Protein AF-A0A7V3STE2-F1 (afdb_monomer)

Foldseek 3Di:
DPDDFDDFFDDPDDDDDPQPLQRVLVVQVVQQQTATDPPGVCVVQVNGGNDNRVCSVPVDPPCVVSVVCVVVVSGDNDDDDDDD

Radius of gyration: 14.64 Å; Cα contacts (8 Å, |Δi|>4): 90; chains: 1; bounding box: 27×29×41 Å

Sequence (84 aa):
MPVADVPVIQDIGILISDDIVSIEQASIDLLLRSHPLPQSATDEKDINKGDDILFKLSLKPYWLQVEEAERLGLGSRQYKIIEV

Mean predicted aligned error: 3.69 Å

Secondary structure (DSSP, 8-state):
--PPPPPSS--------S-HHHHHHHHHHHHHHSPPPTTSHHHHTT--TTS-HHHHHH---TTHHHHHHHHTTS--S-------

Solvent-accessible surface area (backbone atoms only — not comparable to full-atom values): 5354 Å² total; per-residue (Å²): 127,94,70,81,75,65,65,46,59,73,91,88,77,86,88,87,68,95,40,68,24,21,47,53,45,52,51,50,57,51,56,46,69,40,54,56,28,80,92,18,72,30,60,82,66,73,50,50,76,71,43,54,62,67,39,74,71,66,74,47,77,68,64,53,60,49,55,50,38,33,74,72,65,67,35,43,71,74,74,80,93,78,89,131

pLDDT: mean 93.84, std 8.49, range [44.47, 98.62]

Structure (mmCIF, N/CA/C/O backbone):
data_AF-A0A7V3STE2-F1
#
_entry.id   AF-A0A7V3STE2-F1
#
loop_
_atom_site.group_PDB
_atom_site.id
_atom_site.type_symbol
_atom_site.label_atom_id
_atom_site.label_alt_id
_atom_site.label_comp_id
_atom_site.label_asym_id
_atom_site.label_entity_id
_atom_site.label_seq_id
_atom_site.pdbx_PDB_ins_code
_atom_site.Cartn_x
_atom_site.Cartn_y
_atom_site.Cartn_z
_atom_site.occupancy
_atom_site.B_iso_or_equiv
_atom_site.auth_seq_id
_atom_site.auth_comp_id
_atom_site.auth_asym_id
_atom_site.auth_atom_id
_atom_site.pdbx_PDB_model_num
ATOM 1 N N . MET A 1 1 ? -8.001 -11.812 -28.884 1.00 44.47 1 MET A N 1
ATOM 2 C CA . MET A 1 1 ? -8.405 -11.994 -27.472 1.00 44.47 1 MET A CA 1
ATOM 3 C C . MET A 1 1 ? -7.879 -10.809 -26.690 1.00 44.47 1 MET A C 1
ATOM 5 O O . MET A 1 1 ? -6.746 -10.438 -26.972 1.00 44.47 1 MET A O 1
ATOM 9 N N . PRO A 1 2 ? -8.636 -10.205 -25.760 1.00 54.06 2 PRO A N 1
ATOM 10 C CA . PRO A 1 2 ? -8.012 -9.357 -24.754 1.00 54.06 2 PRO A CA 1
ATOM 11 C C . PRO A 1 2 ? -7.094 -10.272 -23.935 1.00 54.06 2 PRO A C 1
ATOM 13 O O . PRO A 1 2 ? -7.558 -11.221 -23.307 1.00 54.06 2 PRO A O 1
ATOM 16 N N . VAL A 1 3 ? -5.787 -10.084 -24.077 1.00 69.69 3 VAL A N 1
ATOM 17 C CA . VAL A 1 3 ? -4.783 -10.820 -23.307 1.00 69.69 3 VAL A CA 1
ATOM 18 C C . VAL A 1 3 ? -4.556 -10.003 -22.042 1.00 69.69 3 VAL A C 1
ATOM 20 O O . VAL A 1 3 ? -4.396 -8.786 -22.133 1.00 69.69 3 VAL A O 1
ATOM 23 N N . ALA A 1 4 ? -4.631 -10.644 -20.876 1.00 72.62 4 ALA A N 1
ATOM 24 C CA . ALA A 1 4 ? -4.229 -9.996 -19.636 1.00 72.62 4 ALA A CA 1
ATOM 25 C C . ALA A 1 4 ? -2.743 -9.645 -19.746 1.00 72.62 4 ALA A C 1
ATOM 27 O O . ALA A 1 4 ? -1.956 -10.463 -20.225 1.00 72.62 4 ALA A O 1
ATOM 28 N N . ASP A 1 5 ? -2.388 -8.427 -19.357 1.00 79.81 5 ASP A N 1
ATOM 29 C CA . ASP A 1 5 ? -0.999 -7.987 -19.395 1.00 79.81 5 ASP A CA 1
ATOM 30 C C . ASP A 1 5 ? -0.133 -8.826 -18.439 1.00 79.81 5 ASP A C 1
ATOM 32 O O . ASP A 1 5 ? -0.647 -9.509 -17.544 1.00 79.81 5 ASP A O 1
ATOM 36 N N . VAL A 1 6 ? 1.184 -8.786 -18.627 1.00 89.88 6 VAL A N 1
ATOM 37 C CA . VAL A 1 6 ? 2.118 -9.502 -17.752 1.00 89.88 6 VAL A CA 1
ATOM 38 C C . VAL A 1 6 ? 2.087 -8.862 -16.355 1.00 89.88 6 VAL A C 1
ATOM 40 O O . VAL A 1 6 ? 2.234 -7.642 -16.245 1.00 89.88 6 VAL A O 1
ATOM 43 N N . PRO A 1 7 ? 1.915 -9.643 -15.270 1.00 92.44 7 PRO A N 1
ATOM 44 C CA . PRO A 1 7 ? 1.974 -9.114 -13.912 1.00 92.44 7 PRO A CA 1
ATOM 45 C C . PRO A 1 7 ? 3.296 -8.394 -13.628 1.00 92.44 7 PRO A C 1
ATOM 47 O O . PRO A 1 7 ? 4.363 -8.865 -14.012 1.00 92.44 7 PRO A O 1
ATOM 50 N N . VAL A 1 8 ? 3.221 -7.277 -12.903 1.00 95.00 8 VAL A N 1
ATOM 51 C CA . VAL A 1 8 ? 4.386 -6.436 -12.564 1.00 95.00 8 VAL A CA 1
ATOM 52 C C . VAL A 1 8 ? 4.895 -6.644 -11.134 1.00 95.00 8 VAL A C 1
ATOM 54 O O . VAL A 1 8 ? 6.003 -6.225 -10.811 1.00 95.00 8 VAL A O 1
ATOM 57 N N . ILE A 1 9 ? 4.101 -7.295 -10.276 1.00 94.69 9 ILE A N 1
ATOM 58 C CA . ILE A 1 9 ? 4.407 -7.620 -8.873 1.00 94.69 9 ILE A CA 1
ATOM 59 C C . ILE A 1 9 ? 3.882 -9.038 -8.590 1.00 94.69 9 ILE A C 1
ATOM 61 O O . ILE A 1 9 ? 2.877 -9.449 -9.174 1.00 94.69 9 ILE A O 1
ATOM 65 N N . GLN A 1 10 ? 4.573 -9.800 -7.737 1.00 94.25 10 GLN A N 1
ATOM 66 C CA . GLN A 1 10 ? 4.095 -11.109 -7.268 1.00 94.25 10 GLN A CA 1
ATOM 67 C C . GLN A 1 10 ? 2.929 -10.975 -6.289 1.00 94.25 10 GLN A C 1
ATOM 69 O O . GLN A 1 10 ? 2.758 -9.944 -5.649 1.00 94.25 10 GLN A O 1
ATOM 74 N N . ASP A 1 11 ? 2.152 -12.044 -6.143 1.00 95.31 11 ASP A N 1
ATOM 75 C CA . ASP A 1 11 ? 1.174 -12.128 -5.061 1.00 95.31 11 ASP A CA 1
ATOM 76 C C . ASP A 1 11 ? 1.879 -12.049 -3.690 1.00 95.31 11 ASP A C 1
ATOM 78 O O . ASP A 1 11 ? 2.893 -12.713 -3.467 1.00 95.31 11 ASP A O 1
ATOM 82 N N . ILE A 1 12 ? 1.352 -11.213 -2.792 1.00 94.31 12 ILE A N 1
ATOM 83 C CA . ILE A 1 12 ? 1.899 -10.943 -1.450 1.00 94.31 12 ILE A CA 1
ATOM 84 C C . ILE A 1 12 ? 1.044 -11.629 -0.366 1.00 94.31 12 ILE A C 1
ATOM 86 O O . ILE A 1 12 ? 1.491 -11.788 0.770 1.00 94.31 12 ILE A O 1
ATOM 90 N N . GLY A 1 13 ? -0.169 -12.078 -0.710 1.00 94.56 13 GLY A N 1
ATOM 91 C CA . GLY A 1 13 ? -1.133 -12.662 0.218 1.00 94.56 13 GLY A CA 1
ATOM 92 C C . GLY A 1 13 ? -2.342 -11.764 0.486 1.00 94.56 13 GLY A C 1
ATOM 93 O O . GLY A 1 13 ? -2.651 -10.845 -0.271 1.00 94.56 13 GLY A O 1
ATOM 94 N N . ILE A 1 14 ? -3.061 -12.063 1.570 1.00 96.06 14 ILE A N 1
ATOM 95 C CA . ILE A 1 14 ? -4.349 -11.441 1.903 1.00 96.06 14 ILE A CA 1
ATOM 96 C C . ILE A 1 14 ? -4.219 -10.684 3.222 1.00 96.06 14 ILE A C 1
ATOM 98 O O . ILE A 1 14 ? -3.767 -11.242 4.220 1.00 96.06 14 ILE A O 1
ATOM 102 N N . LEU A 1 15 ? -4.669 -9.431 3.233 1.00 97.19 15 LEU A N 1
ATOM 103 C CA . LEU A 1 15 ? -4.834 -8.642 4.447 1.00 97.19 15 LEU A CA 1
ATOM 104 C C . LEU A 1 15 ? -6.319 -8.530 4.807 1.00 97.19 15 LEU A C 1
ATOM 106 O O . LEU A 1 15 ? -7.181 -8.507 3.929 1.00 97.19 15 LEU A O 1
ATOM 110 N N . ILE A 1 16 ? -6.614 -8.429 6.103 1.00 97.00 16 ILE A N 1
ATOM 111 C CA . ILE A 1 16 ? -7.972 -8.236 6.624 1.00 97.00 16 ILE A CA 1
ATOM 112 C C . ILE A 1 16 ? -7.927 -7.167 7.722 1.00 97.00 16 ILE A C 1
ATOM 114 O O . ILE A 1 16 ? -7.053 -7.203 8.586 1.00 97.00 16 ILE A O 1
ATOM 118 N N . SER A 1 17 ? -8.866 -6.221 7.686 1.00 97.69 17 SER A N 1
ATOM 119 C CA . SER A 1 17 ? -9.103 -5.220 8.734 1.00 97.69 17 SER A CA 1
ATOM 120 C C . SER A 1 17 ? -10.541 -4.710 8.643 1.00 97.69 17 SER A C 1
ATOM 122 O O . SER A 1 17 ? -11.127 -4.714 7.560 1.00 97.69 17 SER A O 1
ATOM 124 N N . ASP A 1 18 ? -11.073 -4.222 9.762 1.00 97.94 18 ASP A N 1
ATOM 125 C CA . ASP A 1 18 ? -1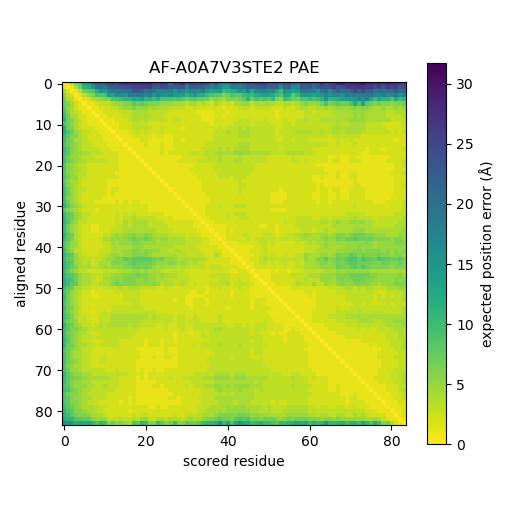2.360 -3.518 9.816 1.00 97.94 18 ASP A CA 1
ATOM 126 C C . ASP A 1 18 ? -12.218 -2.007 9.524 1.00 97.94 18 ASP A C 1
ATOM 128 O O . ASP A 1 18 ? -13.217 -1.320 9.314 1.00 97.94 18 ASP A O 1
ATOM 132 N N . ASP A 1 19 ? -10.986 -1.476 9.501 1.00 98.38 19 ASP A N 1
ATOM 133 C CA . ASP A 1 19 ? -10.687 -0.080 9.147 1.00 98.38 19 ASP A CA 1
ATOM 134 C C . ASP A 1 19 ? -10.138 0.003 7.712 1.00 98.38 19 ASP A C 1
ATOM 136 O O . ASP A 1 19 ? -9.037 -0.474 7.410 1.00 98.38 19 ASP A O 1
ATOM 140 N N . ILE A 1 20 ? -10.917 0.651 6.839 1.00 97.75 20 ILE A N 1
ATOM 141 C CA . ILE A 1 20 ? -10.660 0.772 5.398 1.00 97.75 20 ILE A CA 1
ATOM 142 C C . ILE A 1 20 ? -9.413 1.599 5.058 1.00 97.75 20 ILE A C 1
ATOM 144 O O . ILE A 1 20 ? -8.777 1.367 4.035 1.00 97.75 20 ILE A O 1
ATOM 148 N N . VAL A 1 21 ? -9.030 2.557 5.899 1.00 98.62 21 VAL A N 1
ATOM 149 C CA . VAL A 1 21 ? -7.838 3.381 5.658 1.00 98.62 21 VAL A CA 1
ATOM 150 C C . VAL A 1 21 ? -6.591 2.607 6.074 1.00 98.62 21 VAL A C 1
ATOM 152 O O . VAL A 1 21 ? -5.593 2.600 5.351 1.00 98.62 21 VAL A O 1
ATOM 155 N N . SER A 1 22 ? -6.664 1.899 7.202 1.00 98.56 22 SER A N 1
ATOM 156 C CA . SER A 1 22 ? -5.548 1.118 7.738 1.00 98.56 22 SER A CA 1
ATOM 157 C C . SER A 1 22 ? -5.131 -0.016 6.796 1.00 98.56 22 SER A C 1
ATOM 159 O O . SER A 1 22 ? -3.937 -0.247 6.595 1.00 98.56 22 SER A O 1
ATOM 161 N N . ILE A 1 23 ? -6.107 -0.694 6.178 1.00 98.19 23 ILE A N 1
ATOM 162 C CA . ILE A 1 23 ? -5.870 -1.831 5.283 1.00 98.19 23 ILE A CA 1
ATOM 163 C C . ILE A 1 23 ? -5.254 -1.399 3.957 1.00 98.19 23 ILE A C 1
ATOM 165 O O . ILE A 1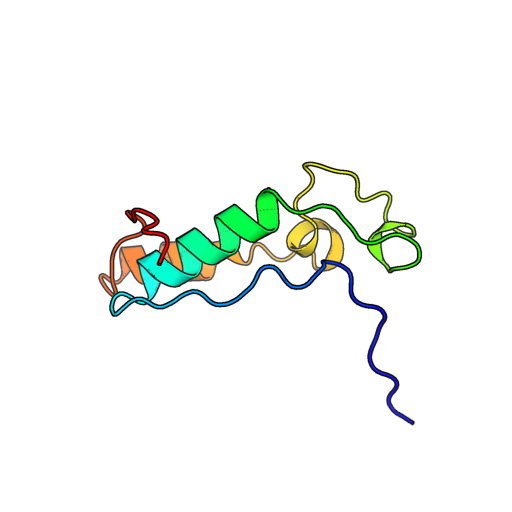 23 ? -4.323 -2.042 3.468 1.00 98.19 23 ILE A O 1
ATOM 169 N N . GLU A 1 24 ? -5.721 -0.280 3.405 1.00 97.81 24 GLU A N 1
ATOM 170 C CA . GLU A 1 24 ? -5.162 0.293 2.184 1.00 97.81 24 GLU A CA 1
ATOM 171 C C . GLU A 1 24 ? -3.748 0.813 2.443 1.00 97.81 24 GLU A C 1
ATOM 173 O O . GLU A 1 24 ? -2.838 0.513 1.672 1.00 97.81 24 GLU A O 1
ATOM 178 N N . GLN A 1 25 ? -3.511 1.502 3.566 1.00 98.44 25 GLN A N 1
ATOM 179 C CA . GLN A 1 25 ? -2.161 1.941 3.926 1.00 98.44 25 GLN A CA 1
ATOM 180 C C . GLN A 1 25 ? -1.196 0.755 4.086 1.00 98.44 25 GLN A C 1
ATOM 182 O O . GLN A 1 25 ? -0.084 0.800 3.559 1.00 98.44 25 GLN A O 1
ATOM 187 N N . ALA A 1 26 ? -1.618 -0.320 4.758 1.00 98.06 26 ALA A N 1
ATOM 188 C CA . ALA A 1 26 ? -0.814 -1.533 4.887 1.00 98.06 26 ALA A CA 1
ATOM 189 C C . ALA A 1 26 ? -0.517 -2.180 3.522 1.00 98.06 26 ALA A C 1
ATOM 191 O O . ALA A 1 26 ? 0.615 -2.593 3.269 1.00 98.06 26 ALA A O 1
ATOM 192 N N . SER A 1 27 ? -1.504 -2.219 2.623 1.00 97.12 27 SER A N 1
ATOM 193 C CA . SER A 1 27 ? -1.349 -2.754 1.264 1.00 97.12 27 SER A CA 1
ATOM 194 C C . SER A 1 27 ? -0.325 -1.956 0.453 1.00 97.12 27 SER A C 1
ATOM 196 O O . SER A 1 27 ? 0.556 -2.540 -0.178 1.00 97.12 27 SER A O 1
ATOM 198 N N . ILE A 1 28 ? -0.381 -0.621 0.521 1.00 97.12 28 ILE A N 1
ATOM 199 C CA . ILE A 1 28 ? 0.594 0.270 -0.126 1.00 97.12 28 ILE A CA 1
ATOM 200 C C . ILE A 1 28 ? 2.005 0.022 0.416 1.00 97.12 28 ILE A C 1
ATOM 202 O O . ILE A 1 28 ? 2.949 -0.117 -0.361 1.00 97.12 28 ILE A O 1
ATOM 206 N N . ASP A 1 29 ? 2.163 -0.095 1.734 1.00 97.25 29 ASP A N 1
ATOM 207 C CA . ASP A 1 29 ? 3.475 -0.320 2.344 1.00 97.25 29 ASP A CA 1
ATOM 208 C C . ASP A 1 29 ? 4.089 -1.672 1.940 1.00 97.25 29 ASP A C 1
ATOM 210 O O . ASP A 1 29 ? 5.310 -1.777 1.798 1.00 97.25 29 ASP A O 1
ATOM 214 N N . LEU A 1 30 ? 3.266 -2.705 1.727 1.00 96.50 30 LEU A N 1
ATOM 215 C CA . LEU A 1 30 ? 3.717 -3.992 1.188 1.00 96.50 30 LEU A CA 1
ATOM 216 C C . LEU A 1 30 ? 4.100 -3.894 -0.296 1.00 96.50 30 LEU A C 1
ATOM 218 O O . LEU A 1 30 ? 5.140 -4.427 -0.697 1.00 96.50 30 LEU A O 1
ATOM 222 N N . LEU A 1 31 ? 3.318 -3.172 -1.104 1.00 95.00 31 LEU A N 1
ATOM 223 C CA . LEU A 1 31 ? 3.621 -2.926 -2.519 1.00 95.00 31 LEU A CA 1
ATOM 224 C C . LEU A 1 31 ? 4.957 -2.194 -2.687 1.00 95.00 31 LEU A C 1
ATOM 226 O O . LEU A 1 31 ? 5.793 -2.620 -3.479 1.00 95.00 31 LEU A O 1
ATOM 230 N N . LEU A 1 32 ? 5.208 -1.154 -1.889 1.00 96.00 32 LEU A N 1
ATOM 231 C CA . LEU A 1 32 ? 6.458 -0.382 -1.917 1.00 96.00 32 LEU A CA 1
ATOM 232 C C . LEU A 1 32 ? 7.694 -1.200 -1.504 1.00 96.00 32 LEU A C 1
ATOM 234 O O . LEU A 1 32 ? 8.819 -0.860 -1.869 1.00 96.00 32 LEU A O 1
ATOM 238 N N . ARG A 1 33 ? 7.509 -2.283 -0.739 1.00 95.38 33 ARG A N 1
ATOM 239 C CA . ARG A 1 33 ? 8.585 -3.215 -0.354 1.00 95.38 33 ARG A CA 1
ATOM 240 C C . ARG A 1 33 ? 8.797 -4.342 -1.362 1.00 95.38 33 ARG A C 1
ATOM 242 O O . ARG A 1 33 ? 9.768 -5.089 -1.225 1.00 95.38 33 ARG A O 1
ATOM 249 N N . SER A 1 34 ? 7.899 -4.481 -2.333 1.00 95.00 34 SER A N 1
ATOM 250 C CA . SER A 1 34 ? 7.924 -5.566 -3.307 1.00 95.00 34 SER A CA 1
ATOM 251 C C . SER A 1 34 ? 8.973 -5.345 -4.390 1.00 95.00 34 SER A C 1
ATOM 253 O O . SER A 1 34 ? 9.460 -4.236 -4.622 1.00 95.00 34 SER A O 1
ATOM 255 N N . HIS A 1 35 ? 9.333 -6.430 -5.070 1.00 95.38 35 HIS A N 1
ATOM 256 C CA . HIS A 1 35 ? 10.250 -6.384 -6.200 1.00 95.38 35 HIS A CA 1
ATOM 257 C C . HIS A 1 35 ? 9.473 -6.342 -7.517 1.00 95.38 35 HIS A C 1
ATOM 259 O O . HIS A 1 35 ? 8.481 -7.066 -7.647 1.00 95.38 35 HIS A O 1
ATOM 265 N N . PRO A 1 36 ? 9.932 -5.548 -8.501 1.00 96.12 36 PRO A N 1
ATOM 266 C CA .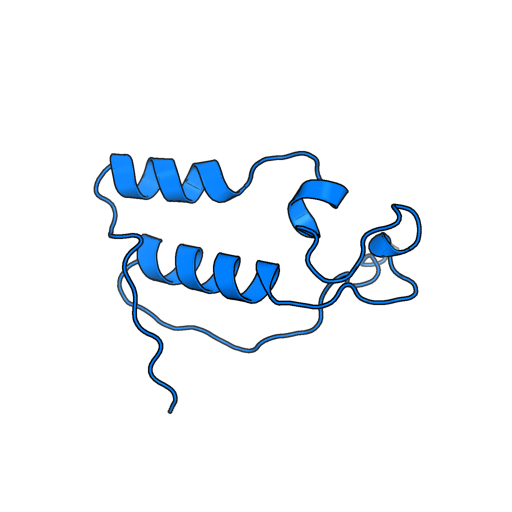 PRO A 1 36 ? 9.370 -5.587 -9.843 1.00 96.12 36 PRO A CA 1
ATOM 267 C C . PRO A 1 36 ? 9.591 -6.963 -10.468 1.00 96.12 36 PRO A C 1
ATOM 269 O O . PRO A 1 36 ? 10.636 -7.591 -10.269 1.00 96.12 36 PRO A O 1
ATOM 272 N N . LEU A 1 37 ? 8.599 -7.433 -11.220 1.00 94.75 37 LEU A N 1
ATOM 273 C CA . LEU A 1 37 ? 8.696 -8.693 -11.938 1.00 94.75 37 LEU A CA 1
ATOM 274 C C . LEU A 1 37 ? 9.456 -8.535 -13.255 1.00 94.75 37 LEU A C 1
ATOM 276 O O . LEU A 1 37 ? 9.040 -7.731 -14.089 1.00 94.75 37 LEU A O 1
ATOM 280 N N . PRO A 1 38 ? 10.520 -9.327 -13.486 1.00 91.06 38 PRO A N 1
ATOM 281 C CA . PRO A 1 38 ? 11.242 -9.281 -14.749 1.00 91.06 38 PRO A CA 1
ATOM 282 C C . PRO A 1 38 ? 10.333 -9.721 -15.897 1.00 91.06 38 PRO A C 1
ATOM 284 O O . PRO A 1 38 ? 9.365 -10.457 -15.694 1.00 91.06 38 PRO A O 1
ATOM 287 N N . GLN A 1 39 ? 10.683 -9.317 -17.115 1.00 91.12 39 GLN A N 1
ATOM 288 C CA . GLN A 1 39 ? 9.931 -9.620 -18.337 1.00 91.12 39 GLN A CA 1
ATOM 289 C C . GLN A 1 39 ? 8.496 -9.067 -18.326 1.00 91.12 39 GLN A C 1
ATOM 291 O O . GLN A 1 39 ? 7.620 -9.587 -19.017 1.00 91.12 39 GLN A O 1
ATOM 296 N N . SER A 1 40 ? 8.262 -8.008 -17.550 1.00 92.69 40 SER A N 1
ATOM 297 C CA . SER A 1 40 ? 7.015 -7.245 -17.523 1.00 92.69 40 SER A CA 1
ATOM 298 C C . SER A 1 40 ? 7.260 -5.799 -17.972 1.00 92.69 40 SER A C 1
ATOM 300 O O . SER A 1 40 ? 8.389 -5.410 -18.283 1.00 92.69 40 SER A O 1
ATOM 302 N N . ALA A 1 41 ? 6.218 -4.964 -17.949 1.00 92.44 41 ALA A N 1
ATOM 303 C CA . ALA A 1 41 ? 6.323 -3.531 -18.242 1.00 92.44 41 ALA A CA 1
ATOM 304 C C . ALA A 1 41 ? 7.322 -2.771 -17.335 1.00 92.44 41 ALA A C 1
ATOM 306 O O . ALA A 1 41 ? 7.661 -1.620 -17.615 1.00 92.44 41 ALA A O 1
ATOM 307 N N . THR A 1 42 ? 7.800 -3.381 -16.245 1.00 93.19 42 THR A N 1
ATOM 308 C CA . THR A 1 42 ? 8.846 -2.809 -15.387 1.00 93.19 42 THR A CA 1
ATOM 309 C C . THR A 1 42 ? 10.208 -2.740 -16.067 1.00 93.19 42 THR A C 1
ATOM 311 O O . THR A 1 42 ? 10.923 -1.764 -15.847 1.00 93.19 42 THR A O 1
ATOM 314 N N . ASP A 1 43 ? 10.551 -3.715 -16.916 1.00 92.06 43 ASP A N 1
ATOM 315 C CA . ASP A 1 43 ? 11.845 -3.751 -17.616 1.00 92.06 43 ASP A CA 1
ATOM 316 C C . ASP A 1 43 ? 11.916 -2.643 -18.673 1.00 92.06 43 ASP A C 1
ATOM 318 O O . ASP A 1 43 ? 12.923 -1.950 -18.803 1.00 92.06 43 ASP A O 1
ATOM 322 N N . GLU A 1 44 ? 10.811 -2.418 -19.389 1.00 90.19 44 GLU A N 1
ATOM 323 C CA . GLU A 1 44 ? 10.700 -1.367 -20.409 1.00 90.19 44 GLU A CA 1
ATOM 324 C C . GLU A 1 44 ? 10.850 0.044 -19.824 1.00 90.19 44 GLU A C 1
ATOM 326 O O . GLU A 1 44 ? 11.272 0.971 -20.519 1.00 90.19 44 GLU A O 1
ATOM 331 N N . LYS A 1 45 ? 10.492 0.214 -18.546 1.00 89.81 45 LYS A N 1
ATOM 332 C CA . LYS A 1 45 ? 10.506 1.497 -17.836 1.00 89.81 45 LYS A CA 1
ATOM 333 C C . LYS A 1 45 ? 11.659 1.653 -16.842 1.00 89.81 45 LYS A C 1
ATOM 335 O O . LYS A 1 45 ? 11.652 2.632 -16.095 1.00 89.81 45 LYS A O 1
ATOM 340 N N . ASP A 1 46 ? 12.621 0.728 -16.828 1.00 92.75 46 ASP A N 1
ATOM 341 C CA . ASP A 1 46 ? 13.763 0.732 -15.899 1.00 92.75 46 ASP A CA 1
ATOM 342 C C . ASP A 1 46 ? 13.320 0.903 -14.428 1.00 92.75 46 ASP A C 1
ATOM 344 O O . ASP A 1 46 ? 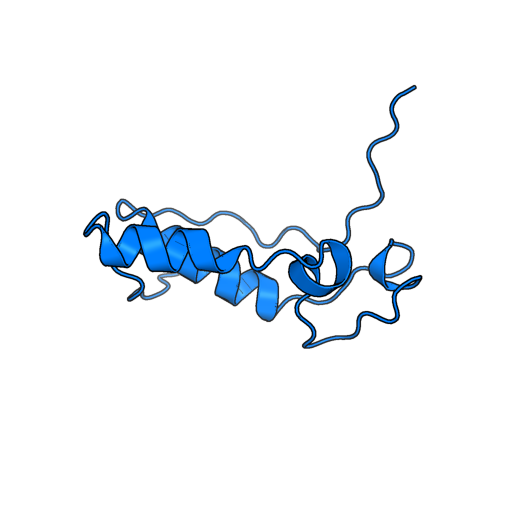13.825 1.731 -13.660 1.00 92.75 46 ASP A O 1
ATOM 348 N N . ILE A 1 47 ? 12.277 0.157 -14.050 1.00 94.75 47 ILE A N 1
ATOM 349 C CA . ILE A 1 47 ? 11.748 0.133 -12.686 1.00 94.75 47 ILE A CA 1
ATOM 350 C C . ILE A 1 47 ? 12.537 -0.906 -11.897 1.00 94.75 47 ILE A C 1
ATOM 352 O O . ILE A 1 47 ? 12.507 -2.097 -12.198 1.00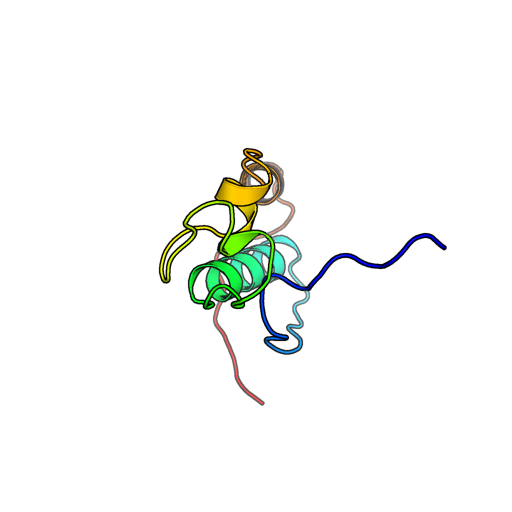 94.75 47 ILE A O 1
ATOM 356 N N . ASN A 1 48 ? 13.219 -0.441 -10.858 1.00 93.94 48 ASN A N 1
ATOM 357 C CA . ASN A 1 48 ? 14.148 -1.214 -10.056 1.00 93.94 48 ASN A CA 1
ATOM 358 C C . ASN A 1 48 ? 13.598 -1.461 -8.644 1.00 93.94 48 ASN A C 1
ATOM 360 O O . ASN A 1 48 ? 12.614 -0.869 -8.201 1.00 93.94 48 ASN A O 1
ATOM 364 N N . LYS A 1 49 ? 14.251 -2.358 -7.899 1.00 92.19 49 LYS A N 1
ATOM 365 C CA . LYS A 1 49 ? 13.894 -2.621 -6.500 1.00 92.19 49 LYS A CA 1
ATOM 366 C C . LYS A 1 49 ? 13.959 -1.328 -5.675 1.00 92.19 49 LYS A C 1
ATOM 368 O O . LYS A 1 49 ? 15.000 -0.678 -5.633 1.00 92.19 49 LYS A O 1
ATOM 373 N N . GLY A 1 50 ? 12.883 -1.036 -4.947 1.00 92.19 50 GLY A N 1
ATOM 374 C CA . GLY A 1 50 ? 12.753 0.166 -4.117 1.00 92.19 50 GLY A CA 1
ATOM 375 C C . GLY A 1 50 ? 12.094 1.345 -4.832 1.00 92.19 50 GLY A C 1
ATOM 376 O O . GLY A 1 50 ? 11.805 2.347 -4.184 1.00 92.19 50 GLY A O 1
ATOM 377 N N . ASP A 1 51 ? 11.822 1.226 -6.133 1.00 95.12 51 ASP A N 1
ATOM 378 C CA . ASP A 1 51 ? 10.937 2.151 -6.823 1.00 95.12 51 ASP A CA 1
ATOM 379 C C . ASP A 1 51 ? 9.469 1.859 -6.506 1.00 95.12 51 ASP A C 1
ATOM 381 O O . ASP A 1 51 ? 9.063 0.712 -6.318 1.00 95.12 51 ASP A O 1
ATOM 385 N N . ASP A 1 52 ? 8.644 2.903 -6.558 1.00 96.38 52 ASP A N 1
ATOM 386 C CA . ASP A 1 52 ? 7.196 2.737 -6.609 1.00 96.38 52 ASP A CA 1
ATOM 387 C C . ASP A 1 52 ? 6.779 2.264 -8.009 1.00 96.38 52 ASP A C 1
ATOM 389 O O . ASP A 1 52 ? 6.653 3.051 -8.956 1.00 96.38 52 ASP A O 1
ATOM 393 N N . ILE A 1 53 ? 6.582 0.952 -8.126 1.00 96.12 53 ILE A N 1
ATOM 394 C CA . ILE A 1 53 ? 6.240 0.262 -9.372 1.00 96.12 53 ILE A CA 1
ATOM 395 C C . ILE A 1 53 ? 4.952 0.833 -9.978 1.00 96.12 53 ILE A C 1
ATOM 397 O O . ILE A 1 53 ? 4.921 1.182 -11.161 1.00 96.12 53 ILE A O 1
ATOM 401 N N . LEU A 1 54 ? 3.891 0.977 -9.177 1.00 95.25 54 LEU A N 1
ATOM 402 C CA . LEU A 1 54 ? 2.582 1.414 -9.669 1.00 95.25 54 LEU A CA 1
ATOM 403 C C . LEU A 1 54 ? 2.599 2.885 -10.088 1.00 95.25 54 LEU A C 1
ATOM 405 O O . LEU A 1 54 ? 2.009 3.245 -11.115 1.00 95.25 54 LEU A O 1
ATOM 409 N N . PHE A 1 55 ? 3.304 3.737 -9.344 1.00 96.44 55 PHE A N 1
ATOM 410 C CA . PHE A 1 55 ? 3.458 5.140 -9.707 1.00 96.44 55 PHE A CA 1
ATOM 411 C C . PHE A 1 55 ? 4.318 5.317 -10.955 1.00 96.44 55 PHE A C 1
ATOM 413 O O . PHE A 1 55 ? 3.909 6.036 -11.860 1.00 96.44 55 PHE A O 1
ATOM 420 N N . LYS A 1 56 ? 5.468 4.642 -11.076 1.00 95.88 56 LYS A N 1
ATOM 421 C CA . LYS A 1 56 ? 6.302 4.744 -12.289 1.00 95.88 56 LYS A CA 1
ATOM 422 C C . LYS A 1 56 ? 5.584 4.229 -13.541 1.00 95.88 56 LYS A C 1
ATOM 424 O O . LYS A 1 56 ? 5.777 4.762 -14.639 1.00 95.88 56 LYS A O 1
ATOM 429 N N . LEU A 1 57 ? 4.718 3.225 -13.397 1.00 94.44 57 LEU A N 1
ATOM 430 C CA . LEU A 1 57 ? 3.911 2.714 -14.504 1.00 94.44 57 LEU A CA 1
ATOM 431 C C . LEU A 1 57 ? 2.792 3.681 -14.905 1.00 94.44 57 LEU A C 1
ATOM 433 O O . LEU A 1 57 ? 2.656 3.976 -16.094 1.00 94.44 57 LEU A O 1
ATOM 437 N N . SER A 1 58 ? 2.011 4.171 -13.942 1.00 94.19 58 SER A N 1
ATOM 438 C CA . SER A 1 58 ? 0.783 4.936 -14.206 1.00 94.19 58 SER A CA 1
ATOM 439 C C . SER A 1 58 ? 0.967 6.455 -14.229 1.00 94.19 58 SER A C 1
ATOM 441 O O . SER A 1 58 ? 0.141 7.157 -14.813 1.00 94.19 58 SER A O 1
ATOM 443 N N . LEU A 1 59 ? 2.019 6.958 -13.579 1.00 95.62 59 LEU A N 1
ATOM 444 C CA . LEU A 1 59 ? 2.260 8.365 -13.241 1.00 95.62 59 LEU A CA 1
ATOM 445 C C . LEU A 1 59 ? 1.091 9.014 -12.484 1.00 95.62 59 LEU A C 1
ATOM 447 O O . LEU A 1 59 ? 0.893 10.228 -12.544 1.00 95.62 59 LEU A O 1
ATOM 451 N N . LYS A 1 60 ? 0.296 8.202 -11.775 1.00 96.81 60 LYS A N 1
ATOM 452 C CA . LYS A 1 60 ? -0.845 8.650 -10.977 1.00 96.81 60 LYS A CA 1
ATOM 453 C C . LYS A 1 60 ? -0.563 8.403 -9.496 1.00 96.81 60 LYS A C 1
ATOM 455 O O . LYS A 1 60 ? -0.326 7.254 -9.125 1.00 96.81 60 LYS A O 1
ATOM 460 N N . PRO A 1 61 ? -0.597 9.444 -8.648 1.00 96.50 61 PRO A N 1
ATOM 461 C CA . PRO A 1 61 ? -0.329 9.310 -7.219 1.00 96.50 61 PRO A CA 1
ATOM 462 C C . PRO A 1 61 ? -1.521 8.645 -6.515 1.00 96.50 61 PRO A C 1
ATOM 464 O O . PRO A 1 61 ? -2.417 9.309 -5.998 1.00 96.50 61 PRO A O 1
ATOM 467 N N . TYR A 1 62 ? -1.561 7.31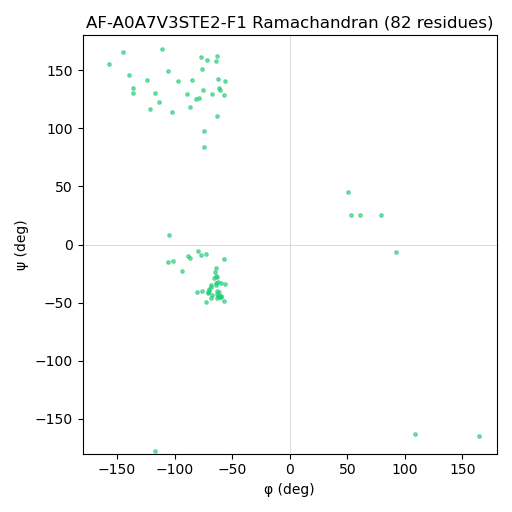4 -6.541 1.00 96.06 62 TYR A N 1
ATOM 468 C CA . TYR A 1 62 ? -2.684 6.519 -6.036 1.00 96.06 62 TYR A CA 1
ATOM 469 C C . TYR A 1 62 ? -2.891 6.671 -4.522 1.00 96.06 62 TYR A C 1
ATOM 471 O O . TYR A 1 62 ? -4.021 6.577 -4.060 1.00 96.06 62 TYR A O 1
ATOM 479 N N . TRP A 1 63 ? -1.844 6.981 -3.749 1.00 96.94 63 TRP A N 1
ATOM 480 C CA . TRP A 1 63 ? -1.934 7.190 -2.297 1.00 96.94 63 TRP A CA 1
ATOM 481 C C . TRP A 1 63 ? -2.802 8.390 -1.897 1.00 96.94 63 TRP A C 1
ATOM 483 O O . TRP A 1 63 ? -3.309 8.408 -0.777 1.00 96.94 63 TRP A O 1
ATOM 493 N N . LEU A 1 64 ? -3.045 9.351 -2.803 1.00 97.88 64 LEU A N 1
ATOM 494 C CA . LEU A 1 64 ? -3.927 10.491 -2.526 1.00 97.88 64 LEU A CA 1
ATOM 495 C C . LEU A 1 64 ? -5.324 10.042 -2.087 1.00 97.88 64 LEU A C 1
ATOM 497 O O . LEU A 1 64 ? -5.937 10.691 -1.248 1.00 97.88 64 LEU A O 1
ATOM 501 N N . GLN A 1 65 ? -5.829 8.921 -2.614 1.00 97.00 65 GLN A N 1
ATOM 502 C CA . GLN A 1 65 ? -7.146 8.414 -2.217 1.00 97.00 65 GLN A CA 1
ATOM 503 C C . GLN A 1 65 ? -7.190 8.014 -0.734 1.00 97.00 65 GLN A C 1
ATOM 505 O O . GLN A 1 65 ? -8.206 8.212 -0.074 1.00 97.00 65 GLN A O 1
ATOM 510 N N . VAL A 1 66 ? -6.079 7.489 -0.206 1.00 98.00 66 VAL A N 1
ATOM 511 C CA . VAL A 1 66 ? -5.958 7.051 1.190 1.00 98.00 66 VAL A CA 1
ATOM 512 C C . VAL A 1 66 ? -5.798 8.262 2.106 1.00 98.00 66 VAL A C 1
ATOM 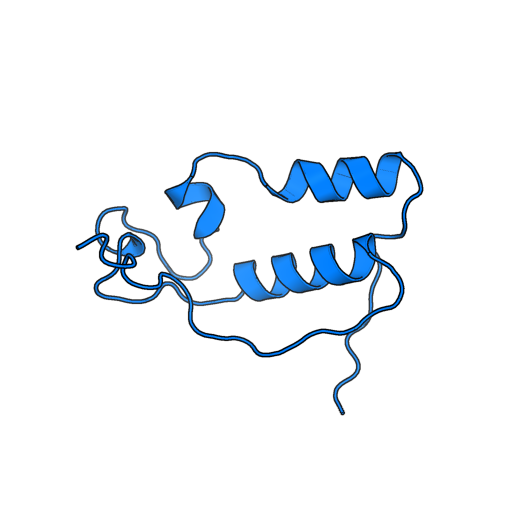514 O O . VAL A 1 66 ? -6.432 8.326 3.156 1.00 98.00 66 VAL A O 1
ATOM 517 N N . GLU A 1 67 ? -5.017 9.259 1.681 1.00 98.25 67 GLU A N 1
ATOM 518 C CA . GLU A 1 67 ? -4.868 10.532 2.398 1.00 98.25 67 GLU A CA 1
ATOM 519 C C . GLU A 1 67 ? -6.196 11.284 2.508 1.00 98.25 67 GLU A C 1
ATOM 521 O O . GLU A 1 67 ? -6.562 11.754 3.584 1.00 98.25 67 GLU A O 1
ATOM 526 N N . GLU A 1 68 ? -6.960 11.346 1.419 1.00 98.38 68 GLU A N 1
ATOM 527 C CA . GLU A 1 68 ? -8.280 11.970 1.427 1.00 98.38 68 GLU A CA 1
ATOM 528 C C . GLU A 1 68 ? -9.295 11.170 2.254 1.00 98.38 68 GLU A C 1
ATOM 530 O O . GLU A 1 68 ? -10.107 11.769 2.958 1.00 98.38 68 GLU A O 1
ATOM 535 N N . ALA A 1 69 ? -9.239 9.834 2.232 1.00 98.44 69 ALA A N 1
ATOM 536 C CA . ALA A 1 69 ? -10.100 8.995 3.064 1.00 98.44 69 ALA A CA 1
ATOM 537 C C . ALA A 1 69 ? -9.842 9.212 4.566 1.00 98.44 69 ALA A C 1
ATOM 539 O O . ALA A 1 69 ? -10.795 9.358 5.337 1.00 98.44 69 ALA A O 1
ATOM 540 N N . GLU A 1 70 ? -8.575 9.312 4.976 1.00 98.50 70 GLU A N 1
ATOM 541 C CA . GLU A 1 70 ? -8.209 9.678 6.349 1.00 98.50 70 GLU A CA 1
ATOM 542 C C . GLU A 1 70 ? -8.678 11.099 6.688 1.00 98.50 70 GLU A C 1
ATOM 544 O O . GLU A 1 70 ? -9.308 11.316 7.723 1.00 98.50 70 GLU A O 1
ATOM 549 N N . ARG A 1 71 ? -8.451 12.069 5.790 1.00 98.50 71 ARG A N 1
ATOM 550 C CA . ARG A 1 71 ? -8.869 13.469 5.980 1.00 98.50 71 ARG A CA 1
ATOM 551 C C . ARG A 1 71 ? -10.384 13.613 6.158 1.00 98.50 71 ARG A C 1
ATOM 553 O O . ARG A 1 71 ? -10.834 14.505 6.877 1.00 98.50 71 ARG A O 1
ATOM 560 N N . LEU A 1 72 ? -11.170 12.762 5.501 1.00 98.44 72 LEU A N 1
ATOM 561 C CA . LEU A 1 72 ? -12.629 12.695 5.635 1.00 98.44 72 LEU A CA 1
ATOM 562 C C . LEU A 1 72 ? -13.096 11.928 6.885 1.00 98.44 72 LEU A C 1
ATOM 564 O O . LEU A 1 72 ? -14.294 11.912 7.163 1.00 98.44 72 LEU A O 1
ATOM 568 N N . GLY A 1 73 ? -12.180 11.324 7.645 1.00 98.25 73 GLY A N 1
ATOM 569 C CA . GLY A 1 73 ? -12.481 10.596 8.876 1.00 98.25 73 GLY A CA 1
ATOM 570 C C . GLY A 1 73 ? -13.032 9.187 8.655 1.00 98.25 73 GLY A C 1
ATOM 571 O O . GLY A 1 73 ? -13.749 8.683 9.516 1.00 98.25 73 GLY A O 1
ATOM 572 N N . LEU A 1 74 ? -12.731 8.549 7.517 1.00 98.31 74 LEU A N 1
ATOM 573 C CA . LEU A 1 74 ? -13.198 7.188 7.207 1.00 98.31 74 LEU A CA 1
ATOM 574 C C . LEU A 1 74 ? -12.412 6.087 7.939 1.00 98.31 74 LEU A C 1
ATOM 576 O O . LEU A 1 74 ? -12.805 4.924 7.892 1.00 98.31 74 LEU A O 1
ATOM 580 N N . GLY A 1 75 ? -11.313 6.446 8.598 1.00 98.12 75 GLY A N 1
ATOM 581 C CA . GLY A 1 75 ? -10.423 5.530 9.302 1.00 98.12 75 GLY A CA 1
ATOM 582 C C . GLY A 1 75 ? -9.091 6.200 9.620 1.00 98.12 75 GLY A C 1
ATOM 583 O O . GLY A 1 75 ? -8.967 7.424 9.530 1.00 98.12 75 GLY A O 1
ATOM 584 N N . SER A 1 76 ? -8.097 5.395 9.979 1.00 98.25 76 SER A N 1
ATOM 585 C CA . SER A 1 76 ? -6.746 5.845 10.322 1.00 98.25 76 SER A CA 1
ATOM 586 C C . SER A 1 76 ? -5.690 5.159 9.462 1.00 98.25 76 SER A C 1
ATOM 588 O O . SER A 1 76 ? -5.757 3.954 9.230 1.00 98.25 76 SER A O 1
ATOM 590 N N . ARG A 1 77 ? -4.647 5.888 9.048 1.00 98.00 77 ARG A N 1
ATOM 591 C CA . ARG A 1 77 ? -3.467 5.287 8.396 1.00 98.00 77 ARG A CA 1
ATOM 592 C C . ARG A 1 77 ? -2.580 4.516 9.374 1.00 98.00 77 ARG A C 1
ATOM 594 O O . ARG A 1 77 ? -1.627 3.865 8.958 1.00 98.00 77 ARG A O 1
ATOM 601 N N . GLN A 1 78 ? -2.846 4.599 10.677 1.00 98.19 78 GLN A N 1
ATOM 602 C CA . GLN A 1 78 ? -2.094 3.859 11.684 1.00 98.19 78 GLN A CA 1
ATOM 603 C C . GLN A 1 78 ? -2.572 2.412 11.736 1.00 98.19 78 GLN A C 1
ATOM 605 O O . GLN A 1 78 ? -3.749 2.142 11.953 1.00 98.19 78 GLN A O 1
ATOM 610 N N . TYR A 1 79 ? -1.639 1.477 11.600 1.00 98.00 79 TYR A N 1
ATOM 611 C CA . TYR A 1 79 ? -1.930 0.053 11.669 1.00 98.00 79 TYR A CA 1
ATOM 612 C C . TYR A 1 79 ? -0.781 -0.704 12.337 1.00 98.00 79 TYR A C 1
ATOM 614 O O . TYR A 1 79 ? 0.331 -0.196 12.504 1.00 98.00 79 TYR A O 1
ATOM 622 N N . LYS A 1 80 ? -1.055 -1.952 12.712 1.00 97.75 80 LYS A N 1
ATOM 623 C CA . LYS A 1 80 ? -0.051 -2.921 13.149 1.00 97.75 80 LYS A CA 1
ATOM 624 C C .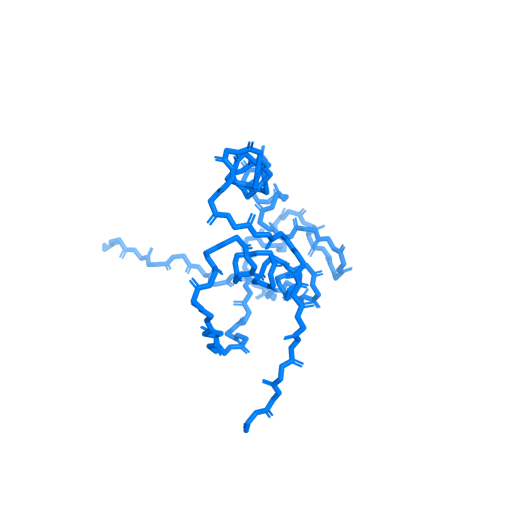 LYS A 1 80 ? -0.357 -4.259 12.490 1.00 97.75 80 LYS A C 1
ATOM 626 O O . LYS 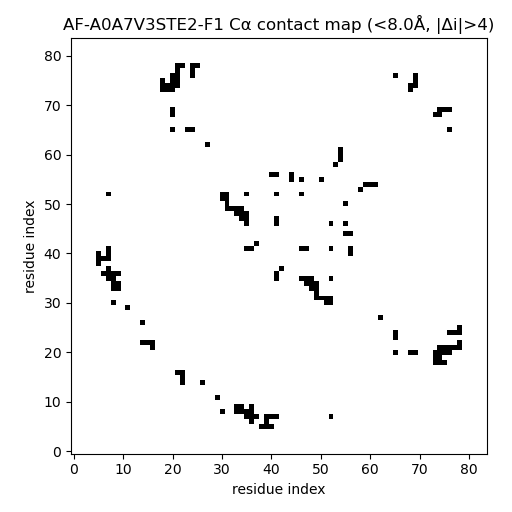A 1 80 ? -1.486 -4.728 12.580 1.00 97.75 80 LYS A O 1
ATOM 631 N N . ILE A 1 81 ? 0.645 -4.882 11.874 1.00 96.56 81 ILE A N 1
ATOM 632 C CA . ILE A 1 81 ? 0.496 -6.234 11.323 1.00 96.56 81 ILE A CA 1
ATOM 633 C C . ILE A 1 81 ? 0.513 -7.256 12.462 1.00 96.56 81 ILE A C 1
ATOM 635 O O . ILE A 1 81 ? 1.368 -7.206 13.352 1.00 96.56 81 ILE A O 1
ATOM 639 N N . ILE A 1 82 ? -0.453 -8.170 12.418 1.00 95.88 82 ILE A N 1
ATOM 640 C CA . ILE A 1 82 ? -0.542 -9.352 13.270 1.00 95.88 82 ILE A CA 1
ATOM 641 C C . ILE A 1 82 ? -0.558 -10.550 12.321 1.00 95.88 82 ILE A C 1
ATOM 643 O O . ILE A 1 82 ? -1.471 -10.672 11.509 1.00 95.88 82 ILE A O 1
ATOM 647 N N . GLU A 1 83 ? 0.464 -11.396 12.402 1.00 92.88 83 GLU A N 1
ATOM 648 C CA . GLU A 1 83 ? 0.539 -12.636 11.626 1.00 92.88 83 GLU A CA 1
ATOM 649 C C . GLU A 1 83 ? -0.220 -13.750 12.357 1.00 92.88 83 GLU A C 1
ATOM 651 O O . GLU A 1 83 ? -0.186 -13.818 13.592 1.00 92.88 83 GLU A O 1
ATOM 656 N N . VAL A 1 84 ? -0.919 -14.591 11.591 1.00 86.06 84 VAL A N 1
ATOM 657 C CA . VAL A 1 84 ? -1.743 -15.711 12.075 1.00 86.06 84 VAL A CA 1
ATOM 658 C C . VAL A 1 84 ? -1.254 -17.010 11.457 1.00 86.06 84 VAL A C 1
ATOM 660 O O . VAL A 1 84 ? -0.971 -16.999 10.239 1.00 86.06 84 VAL A O 1
#